Protein AF-A0A316JLT1-F1 (afdb_monomer_lite)

Radius of gyration: 14.38 Å; chains: 1; bounding box: 28×37×28 Å

Foldseek 3Di:
DDDDDDPCLVVVVVVCCVVCVVPDDDPPDDVVVSVVVVVVVVVVVCVVVVDWFKDWDWPQWDDDPPDIGGGPPTDTPDMDTD

pLDDT: mean 81.99, std 13.98, range [49.94, 96.06]

Structure (mmCIF, N/CA/C/O backbone):
data_AF-A0A316JLT1-F1
#
_entry.id   AF-A0A316JLT1-F1
#
loop_
_atom_site.group_PDB
_atom_site.id
_atom_site.type_symbol
_atom_site.label_atom_id
_atom_site.label_alt_id
_atom_site.label_comp_id
_atom_site.label_asym_id
_atom_site.label_entity_id
_atom_site.label_seq_id
_atom_site.pdbx_PDB_ins_code
_atom_site.Cartn_x
_atom_site.Cartn_y
_atom_site.Cartn_z
_atom_site.occupancy
_atom_site.B_iso_or_equiv
_atom_site.auth_seq_id
_atom_site.auth_comp_id
_atom_site.auth_asym_id
_atom_site.auth_atom_id
_atom_site.pdbx_PDB_model_num
ATOM 1 N N . MET A 1 1 ? -7.591 -9.386 2.329 1.00 74.81 1 MET A N 1
ATOM 2 C CA . MET A 1 1 ? -6.369 -8.816 1.727 1.00 74.81 1 MET A CA 1
ATOM 3 C C . MET A 1 1 ? -6.768 -8.115 0.438 1.00 74.81 1 MET A C 1
ATOM 5 O O . MET A 1 1 ? -7.357 -8.765 -0.415 1.00 74.81 1 MET A O 1
ATOM 9 N N . LEU A 1 2 ? -6.531 -6.806 0.344 1.00 84.81 2 LEU A N 1
ATOM 10 C CA . LEU A 1 2 ? -6.822 -5.968 -0.825 1.00 84.81 2 LEU A CA 1
ATOM 11 C C . LEU A 1 2 ? -5.499 -5.382 -1.329 1.00 84.81 2 LEU A C 1
ATOM 13 O O . LEU A 1 2 ? -4.669 -4.991 -0.513 1.00 84.81 2 LEU A O 1
ATOM 17 N N . VAL A 1 3 ? -5.301 -5.343 -2.648 1.00 89.31 3 VAL A N 1
ATOM 18 C CA . VAL A 1 3 ? -4.102 -4.766 -3.275 1.00 89.31 3 VAL A CA 1
ATOM 19 C C . VAL A 1 3 ? -4.506 -3.490 -4.004 1.00 89.31 3 VAL A C 1
ATOM 21 O O . VAL A 1 3 ? -5.436 -3.508 -4.807 1.00 89.31 3 VAL A O 1
ATOM 24 N N . LEU A 1 4 ? -3.813 -2.388 -3.717 1.00 89.19 4 LEU A N 1
ATOM 25 C CA . LEU A 1 4 ? -4.045 -1.078 -4.322 1.00 89.19 4 LEU A CA 1
ATOM 26 C C . LEU A 1 4 ? -2.758 -0.600 -5.004 1.00 89.19 4 LEU A C 1
ATOM 28 O O . LEU A 1 4 ? -1.742 -0.416 -4.336 1.00 89.19 4 LEU A O 1
ATOM 32 N N . LYS A 1 5 ? -2.808 -0.364 -6.320 1.00 90.56 5 LYS A N 1
ATOM 33 C CA . LYS A 1 5 ? 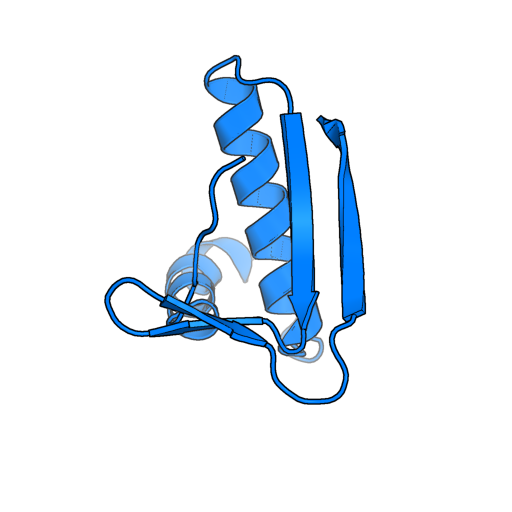-1.728 0.285 -7.079 1.00 90.56 5 LYS A CA 1
ATOM 34 C C . LYS A 1 5 ? -2.010 1.783 -7.163 1.00 90.56 5 LYS A C 1
ATOM 36 O O . LYS A 1 5 ? -3.015 2.190 -7.738 1.00 90.56 5 LYS A O 1
ATOM 41 N N . ILE A 1 6 ? -1.121 2.597 -6.600 1.00 88.31 6 ILE A N 1
ATOM 42 C CA . ILE A 1 6 ? -1.220 4.061 -6.643 1.00 88.31 6 ILE A CA 1
ATOM 43 C C . ILE A 1 6 ? -0.256 4.563 -7.718 1.00 88.31 6 ILE A C 1
ATOM 45 O O . ILE A 1 6 ? 0.955 4.554 -7.516 1.00 88.31 6 ILE A O 1
ATOM 49 N N . SER A 1 7 ? -0.785 4.982 -8.868 1.00 88.62 7 SER A N 1
ATOM 50 C CA . SER A 1 7 ? 0.023 5.440 -10.009 1.00 88.62 7 SER A CA 1
ATOM 51 C C . SER A 1 7 ? 0.274 6.948 -10.032 1.00 88.62 7 SER A C 1
ATOM 53 O O . SER A 1 7 ? 1.106 7.398 -10.807 1.00 88.62 7 SER A O 1
ATOM 55 N N . ASN A 1 8 ? -0.446 7.718 -9.211 1.00 85.44 8 ASN A N 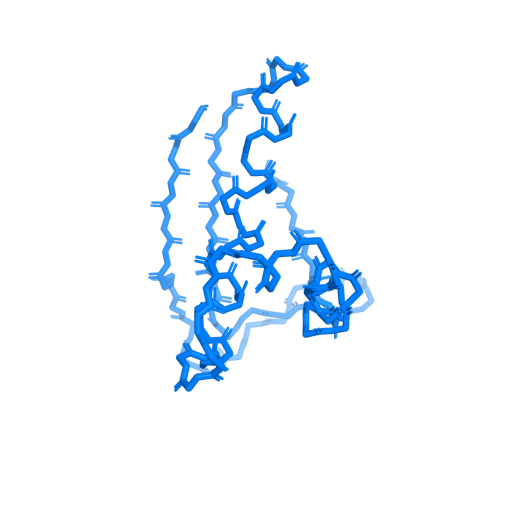1
ATOM 56 C CA . ASN A 1 8 ? -0.431 9.183 -9.210 1.00 85.44 8 ASN A CA 1
ATOM 57 C C . ASN A 1 8 ? -0.102 9.789 -7.828 1.00 85.44 8 ASN A C 1
ATOM 59 O O . ASN A 1 8 ? -0.622 10.842 -7.450 1.00 85.44 8 ASN A O 1
ATOM 63 N N . ALA A 1 9 ? 0.707 9.093 -7.018 1.00 81.00 9 ALA A N 1
ATOM 64 C CA . ALA A 1 9 ? 1.062 9.561 -5.674 1.00 81.00 9 ALA A CA 1
ATOM 65 C C . ALA A 1 9 ? 1.723 10.960 -5.677 1.00 81.00 9 ALA A C 1
ATOM 67 O O . ALA A 1 9 ? 1.328 11.788 -4.847 1.00 81.00 9 ALA A O 1
ATOM 68 N N . PRO A 1 10 ? 2.664 11.274 -6.597 1.00 78.12 10 PRO A N 1
ATOM 69 C CA . PRO A 1 10 ? 3.265 12.605 -6.676 1.00 78.12 10 PRO A CA 1
ATOM 70 C C . PRO A 1 10 ? 2.247 13.708 -6.985 1.00 78.12 10 PRO A C 1
ATOM 72 O O . PRO A 1 10 ? 2.274 14.757 -6.349 1.00 78.12 10 PRO A O 1
ATOM 75 N N . GLU A 1 11 ? 1.315 13.475 -7.909 1.00 81.38 11 GLU A N 1
ATOM 76 C CA . GLU A 1 11 ? 0.295 14.444 -8.323 1.00 81.38 11 GLU A CA 1
ATOM 77 C C . GLU A 1 11 ? -0.731 14.684 -7.213 1.00 81.38 11 GLU A C 1
ATOM 79 O O . GLU A 1 11 ? -1.106 15.827 -6.935 1.00 81.38 11 GLU A O 1
ATOM 84 N N . VAL A 1 12 ? -1.154 13.616 -6.528 1.00 77.56 12 VAL A N 1
ATOM 85 C CA . VAL A 1 12 ? -2.035 13.718 -5.357 1.00 77.56 12 VAL A CA 1
ATOM 86 C C . VAL A 1 12 ? -1.357 14.540 -4.265 1.00 77.56 12 VAL A C 1
ATOM 88 O O . VAL A 1 12 ? -1.996 15.415 -3.675 1.00 77.56 12 VAL A O 1
ATOM 91 N N . MET A 1 13 ? -0.062 14.331 -4.032 1.00 71.06 13 MET A N 1
ATOM 92 C CA . MET A 1 13 ? 0.685 15.130 -3.068 1.00 71.06 13 MET A CA 1
ATOM 93 C C . MET A 1 13 ? 0.866 16.574 -3.530 1.00 71.06 13 MET A C 1
ATOM 95 O O . MET A 1 13 ? 0.572 17.464 -2.742 1.00 71.06 13 MET A O 1
ATOM 99 N N . ALA A 1 14 ? 1.208 16.838 -4.791 1.00 72.25 14 ALA A N 1
ATOM 100 C CA . ALA A 1 14 ? 1.291 18.193 -5.341 1.00 72.25 14 ALA A CA 1
ATOM 101 C C . ALA A 1 14 ? -0.034 18.966 -5.204 1.00 72.25 14 ALA A C 1
ATOM 103 O O . ALA A 1 14 ? -0.044 20.133 -4.815 1.00 72.25 14 ALA A O 1
ATOM 104 N N . SER A 1 15 ? -1.174 18.303 -5.421 1.00 70.12 15 SER A N 1
ATOM 105 C CA . SER A 1 15 ? -2.495 18.912 -5.213 1.00 70.12 15 SER A CA 1
ATOM 106 C C . SER A 1 15 ? -2.798 19.218 -3.735 1.00 70.12 15 SER A C 1
ATOM 108 O O . SER A 1 15 ? -3.499 20.183 -3.428 1.00 70.12 15 SER A O 1
ATOM 110 N N . LYS A 1 16 ? -2.237 18.435 -2.801 1.00 66.50 16 LYS A N 1
ATOM 111 C CA . LYS A 1 16 ? -2.336 18.653 -1.347 1.00 66.50 16 LYS A CA 1
ATOM 112 C C . LYS A 1 16 ? -1.257 19.602 -0.809 1.00 66.50 16 LYS A C 1
ATOM 114 O O . LYS A 1 16 ? -1.466 20.195 0.249 1.00 66.50 16 LYS A O 1
ATOM 119 N N . MET A 1 17 ? -0.153 19.805 -1.536 1.00 57.84 17 MET A N 1
ATOM 120 C CA . MET A 1 17 ? 0.950 20.704 -1.176 1.00 57.84 17 MET A CA 1
ATOM 121 C C . MET A 1 17 ? 0.479 22.152 -1.021 1.00 57.84 17 MET A C 1
ATOM 123 O O . MET A 1 17 ? 0.955 22.826 -0.119 1.00 57.84 17 MET A O 1
ATOM 127 N N . GLY A 1 18 ? -0.537 22.611 -1.761 1.00 56.25 18 GLY A N 1
ATOM 128 C CA . GLY A 1 18 ? -1.134 23.938 -1.534 1.00 56.25 18 GLY A CA 1
ATOM 129 C C . GLY A 1 18 ? -1.703 24.156 -0.118 1.00 56.25 18 GLY A C 1
ATOM 130 O O . GLY A 1 18 ? -1.738 25.287 0.348 1.00 56.25 18 GLY A O 1
ATOM 131 N N . ARG A 1 19 ? -2.102 23.086 0.592 1.00 57.75 19 ARG A N 1
ATOM 132 C CA . ARG A 1 19 ? -2.487 23.115 2.021 1.00 57.75 19 ARG A CA 1
ATOM 133 C C . ARG A 1 19 ? -1.339 22.765 2.973 1.00 57.75 19 ARG A C 1
ATOM 135 O O . ARG A 1 19 ? -1.401 23.116 4.142 1.00 57.75 19 ARG A O 1
ATOM 142 N N . PHE A 1 20 ? -0.334 22.029 2.503 1.00 51.03 20 PHE A N 1
ATOM 143 C CA . PHE A 1 20 ? 0.760 21.499 3.327 1.00 51.03 20 PHE A CA 1
ATOM 144 C C . PHE A 1 20 ? 2.004 22.404 3.367 1.00 51.03 20 PHE A C 1
ATOM 146 O O . PHE A 1 20 ? 2.790 22.297 4.304 1.00 51.03 20 PHE A O 1
ATOM 153 N N . LEU A 1 21 ? 2.183 23.306 2.393 1.00 49.94 21 LEU A N 1
ATOM 154 C CA . LEU A 1 21 ? 3.315 24.243 2.315 1.00 49.94 21 LEU A CA 1
ATOM 155 C C . LEU A 1 21 ? 3.312 25.323 3.410 1.00 49.94 21 LEU A C 1
ATOM 157 O O . LEU A 1 21 ? 4.323 25.993 3.588 1.00 49.94 21 LEU A O 1
ATOM 161 N N . GLU A 1 22 ? 2.243 25.456 4.197 1.00 50.47 22 GLU A N 1
ATOM 162 C CA . GLU A 1 22 ? 2.308 26.226 5.449 1.00 50.47 22 GLU A CA 1
ATOM 163 C C . GLU A 1 22 ? 3.123 25.502 6.539 1.00 50.47 22 GLU A C 1
ATOM 165 O O . GLU A 1 22 ? 3.554 26.138 7.498 1.00 50.47 22 GLU A O 1
ATOM 170 N N . ALA A 1 23 ? 3.371 24.191 6.402 1.00 53.28 23 ALA A N 1
ATOM 171 C CA . ALA A 1 23 ? 3.947 23.366 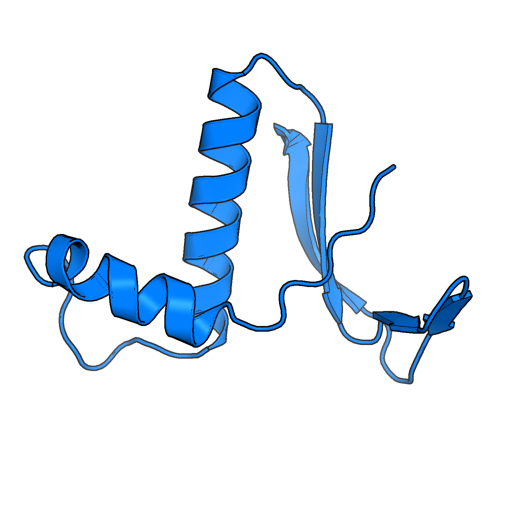7.463 1.00 53.28 23 ALA A CA 1
ATOM 172 C C . ALA A 1 23 ? 5.333 22.760 7.167 1.00 53.28 23 ALA A C 1
ATOM 174 O O . ALA A 1 23 ? 5.994 22.363 8.124 1.00 53.28 23 ALA A O 1
ATOM 175 N N . LEU A 1 24 ? 5.803 22.651 5.912 1.00 52.72 24 LEU A N 1
ATOM 176 C CA . LEU A 1 24 ? 7.076 21.965 5.605 1.00 52.72 24 LEU A CA 1
ATOM 177 C C . LEU A 1 24 ? 7.866 22.601 4.447 1.00 52.72 24 LEU A C 1
ATOM 179 O O . LEU A 1 24 ? 7.322 22.894 3.383 1.00 52.72 24 LEU A O 1
ATOM 183 N N . THR A 1 25 ? 9.170 22.788 4.674 1.00 55.25 25 THR A N 1
ATOM 184 C CA . THR A 1 25 ? 10.146 23.430 3.779 1.00 55.25 25 THR A CA 1
ATOM 185 C C . THR A 1 25 ? 10.428 22.634 2.487 1.00 55.25 25 THR A C 1
ATOM 187 O O . THR A 1 25 ? 10.342 21.405 2.495 1.00 55.25 25 THR A O 1
ATOM 190 N N . PRO A 1 26 ? 10.804 23.308 1.376 1.00 51.59 26 PRO A N 1
ATOM 191 C CA . PRO A 1 26 ? 10.757 22.758 0.010 1.00 51.59 26 PRO A CA 1
ATOM 192 C C . PRO A 1 26 ? 11.790 21.668 -0.322 1.00 51.59 26 PRO A C 1
ATOM 194 O O . PRO A 1 26 ? 11.609 20.941 -1.295 1.00 51.59 26 PRO A O 1
ATOM 197 N N . ASP A 1 27 ? 12.853 21.526 0.470 1.00 52.94 27 ASP A N 1
ATOM 198 C CA . ASP A 1 27 ? 14.048 20.765 0.067 1.00 52.94 27 ASP A CA 1
ATOM 199 C C . ASP A 1 27 ? 14.023 19.263 0.437 1.00 52.94 27 ASP A C 1
ATOM 201 O O . ASP A 1 27 ? 14.995 18.552 0.189 1.00 52.94 27 ASP A O 1
ATOM 205 N N . ALA A 1 28 ? 12.930 18.744 1.019 1.00 52.91 28 ALA A N 1
ATOM 206 C CA . ALA A 1 28 ? 12.882 17.394 1.615 1.00 52.91 28 ALA A CA 1
ATOM 207 C C . ALA A 1 28 ? 11.931 16.380 0.933 1.00 52.91 28 ALA A C 1
ATOM 209 O O . ALA A 1 28 ? 11.691 15.291 1.467 1.00 52.91 28 ALA A O 1
ATOM 210 N N . PHE A 1 29 ? 11.372 16.702 -0.235 1.00 60.22 29 PHE A N 1
ATOM 211 C CA . PHE A 1 29 ? 10.358 15.867 -0.896 1.00 60.22 29 PHE A CA 1
ATOM 212 C C . PHE A 1 29 ? 10.966 14.800 -1.827 1.00 60.22 29 PHE A C 1
ATOM 214 O O . PHE A 1 29 ? 10.744 14.798 -3.034 1.00 60.22 29 PHE A O 1
ATOM 221 N N . ASP A 1 30 ? 11.720 13.862 -1.248 1.00 69.62 30 ASP A N 1
ATOM 222 C CA . ASP A 1 30 ? 11.998 12.554 -1.865 1.00 69.62 30 ASP A CA 1
ATOM 223 C C . ASP A 1 30 ? 10.664 11.817 -2.133 1.00 69.62 30 ASP A C 1
ATOM 225 O O . ASP A 1 30 ? 9.732 11.870 -1.324 1.00 69.62 30 ASP A O 1
ATOM 229 N N . GLN A 1 31 ? 10.573 11.101 -3.258 1.00 68.88 31 GLN A N 1
ATOM 230 C CA . GLN A 1 31 ? 9.466 10.205 -3.609 1.00 68.88 31 GLN A CA 1
ATOM 231 C C . GLN A 1 31 ? 9.076 9.251 -2.462 1.00 68.88 31 GLN A C 1
ATOM 233 O O . GLN A 1 31 ? 7.891 9.014 -2.230 1.00 68.88 31 GLN A O 1
ATOM 238 N N . LYS A 1 32 ? 10.044 8.756 -1.684 1.00 74.62 32 LYS A N 1
ATOM 239 C CA . LYS A 1 32 ? 9.792 7.927 -0.495 1.00 74.62 32 LYS A CA 1
ATOM 240 C C . LYS A 1 32 ? 9.044 8.689 0.594 1.00 74.62 32 LYS A C 1
ATOM 242 O O . LYS A 1 32 ? 8.109 8.147 1.177 1.00 74.62 32 LYS A O 1
ATOM 247 N N . THR A 1 33 ? 9.420 9.943 0.844 1.00 78.88 33 THR A N 1
ATOM 248 C CA . THR A 1 33 ? 8.754 10.806 1.830 1.00 78.88 33 THR A CA 1
ATOM 249 C C . THR A 1 33 ? 7.306 11.075 1.420 1.00 78.88 33 THR A C 1
ATOM 251 O O . THR A 1 33 ? 6.402 11.018 2.252 1.00 78.88 33 THR A O 1
ATOM 254 N N . ILE A 1 34 ? 7.076 11.314 0.125 1.00 77.75 34 ILE A N 1
ATOM 255 C CA . ILE A 1 34 ? 5.746 11.505 -0.475 1.00 77.75 34 ILE A CA 1
ATOM 256 C C . ILE A 1 34 ? 4.870 10.264 -0.249 1.00 77.75 34 ILE A C 1
ATOM 258 O O . ILE A 1 34 ? 3.760 10.380 0.274 1.00 77.75 34 ILE A O 1
ATOM 262 N N . GLU A 1 35 ? 5.374 9.076 -0.592 1.00 78.12 35 GLU A N 1
ATOM 263 C CA . GLU A 1 35 ? 4.666 7.812 -0.360 1.00 78.12 35 GLU A CA 1
ATOM 264 C C . GLU A 1 35 ? 4.360 7.588 1.123 1.00 78.12 35 GLU A C 1
ATOM 266 O O . GLU A 1 35 ? 3.259 7.173 1.479 1.00 78.12 35 GLU A O 1
ATOM 271 N N . ASP A 1 36 ? 5.316 7.886 2.002 1.00 82.69 36 ASP A N 1
ATOM 272 C CA . ASP A 1 36 ? 5.169 7.645 3.433 1.00 82.69 36 ASP A CA 1
ATOM 273 C C . ASP A 1 36 ? 4.104 8.534 4.081 1.00 82.69 36 ASP A C 1
ATOM 275 O O . ASP A 1 36 ? 3.396 8.067 4.980 1.00 82.69 36 ASP A O 1
ATOM 279 N N . VAL A 1 37 ? 3.970 9.786 3.631 1.00 83.62 37 VAL A N 1
ATOM 280 C CA . VAL A 1 37 ? 2.883 10.688 4.046 1.00 83.62 37 VAL A CA 1
ATOM 281 C C . VAL A 1 37 ? 1.541 10.190 3.516 1.00 83.62 37 VAL A C 1
ATOM 283 O O . VAL A 1 37 ? 0.567 10.144 4.268 1.00 83.62 37 VAL A O 1
ATOM 286 N N . LEU A 1 38 ? 1.492 9.763 2.253 1.00 83.62 38 LEU A N 1
ATOM 287 C CA . LEU A 1 38 ? 0.269 9.253 1.638 1.00 83.62 38 LEU A CA 1
ATOM 288 C C . LEU A 1 38 ? -0.240 7.981 2.339 1.00 83.62 38 LEU A C 1
ATOM 290 O O . LEU A 1 38 ? -1.432 7.880 2.621 1.00 83.62 38 LEU A O 1
ATOM 294 N N . ILE A 1 39 ? 0.658 7.055 2.698 1.00 86.88 39 ILE A N 1
ATOM 295 C CA . ILE A 1 39 ? 0.331 5.849 3.477 1.00 86.88 39 ILE A CA 1
ATOM 296 C C . ILE A 1 39 ? -0.245 6.218 4.849 1.00 86.88 39 ILE A C 1
ATOM 298 O O . ILE A 1 39 ? -1.253 5.648 5.262 1.00 86.88 39 ILE A O 1
ATOM 302 N N . LYS A 1 40 ? 0.358 7.187 5.551 1.00 88.56 40 LYS A N 1
ATOM 303 C CA . LYS A 1 40 ? -0.126 7.629 6.870 1.00 88.56 40 LYS A CA 1
ATOM 304 C C . LYS A 1 40 ? -1.533 8.218 6.799 1.00 88.56 40 LYS A C 1
ATOM 306 O O . LYS A 1 40 ? -2.382 7.873 7.616 1.00 88.56 40 LYS A O 1
ATOM 311 N N . GLU A 1 41 ? -1.791 9.087 5.825 1.00 87.75 41 GLU A N 1
ATOM 312 C CA . GLU A 1 41 ? -3.125 9.664 5.632 1.00 87.75 41 GLU A CA 1
ATOM 313 C C . GLU A 1 41 ? -4.150 8.604 5.198 1.00 87.75 41 GLU A C 1
ATOM 315 O O . GLU A 1 41 ? -5.292 8.648 5.650 1.00 87.75 41 GLU A O 1
ATOM 320 N N . LEU A 1 42 ? -3.752 7.613 4.390 1.00 88.00 42 LEU A N 1
ATOM 321 C CA . LEU A 1 42 ? -4.611 6.476 4.051 1.00 88.00 42 LEU A CA 1
ATOM 322 C C . LEU A 1 42 ? -5.003 5.683 5.305 1.00 88.00 42 LEU A C 1
ATOM 324 O O . LEU A 1 42 ? -6.192 5.491 5.541 1.00 88.00 42 LEU A O 1
ATOM 328 N N . ILE A 1 43 ? -4.031 5.280 6.131 1.00 91.44 43 ILE A N 1
ATOM 329 C CA . ILE A 1 43 ? -4.277 4.558 7.391 1.00 91.44 43 ILE A CA 1
ATOM 330 C C . ILE A 1 43 ? -5.230 5.352 8.290 1.00 91.44 43 ILE A C 1
ATOM 332 O O . ILE A 1 43 ? -6.225 4.813 8.767 1.00 91.44 43 ILE A O 1
ATOM 336 N N . LYS A 1 44 ? -4.971 6.651 8.463 1.00 91.81 44 LYS A N 1
ATOM 337 C CA . LYS A 1 44 ? -5.809 7.548 9.264 1.00 91.81 44 LYS A CA 1
ATOM 338 C C . LYS A 1 44 ? -7.262 7.584 8.780 1.00 91.81 44 LYS A C 1
ATOM 340 O O . LYS A 1 44 ? -8.171 7.542 9.605 1.00 91.81 44 LYS A O 1
ATOM 345 N N . ASN A 1 45 ? -7.491 7.645 7.467 1.00 91.06 45 ASN A N 1
ATOM 346 C CA . ASN A 1 45 ? -8.845 7.625 6.908 1.00 91.06 45 ASN A CA 1
ATOM 347 C C . ASN A 1 45 ? -9.526 6.267 7.128 1.00 91.06 45 ASN A C 1
ATOM 349 O O . ASN A 1 45 ? -10.676 6.231 7.554 1.00 91.06 45 ASN A O 1
ATOM 353 N N . LEU A 1 46 ? -8.808 5.158 6.924 1.00 92.38 46 LEU A N 1
ATOM 354 C CA . LEU A 1 46 ? -9.343 3.812 7.164 1.00 92.38 46 LEU A CA 1
ATOM 355 C C . LEU A 1 46 ? -9.726 3.615 8.642 1.00 92.38 46 LEU A C 1
ATOM 357 O O . LEU A 1 46 ? -10.803 3.100 8.938 1.00 92.38 46 LEU A O 1
ATOM 361 N N . GLN A 1 47 ? -8.896 4.090 9.574 1.00 93.50 47 GLN A N 1
ATOM 362 C CA . GLN A 1 47 ? -9.215 4.088 11.005 1.00 93.50 47 GLN A CA 1
ATOM 363 C C . GLN A 1 47 ? -10.444 4.942 11.331 1.00 93.50 47 GLN A C 1
ATOM 365 O O . GLN A 1 47 ? -11.272 4.534 12.145 1.00 93.50 47 GLN A O 1
ATOM 370 N N . ALA A 1 48 ? -10.586 6.111 10.698 1.00 96.06 48 ALA A N 1
ATOM 371 C CA . ALA A 1 48 ? -11.752 6.975 10.876 1.00 96.06 48 ALA A CA 1
ATOM 372 C C . ALA A 1 48 ? -13.052 6.317 10.379 1.00 96.06 48 ALA A C 1
ATOM 374 O O . ALA A 1 48 ? -14.117 6.562 10.943 1.00 96.06 48 ALA A O 1
ATOM 375 N N . GLU A 1 49 ? -12.962 5.438 9.379 1.00 94.44 49 GLU A N 1
ATOM 376 C CA . GLU A 1 49 ? -14.066 4.591 8.910 1.00 94.44 49 GLU A CA 1
ATOM 377 C C . GLU A 1 49 ? -14.308 3.354 9.804 1.00 94.44 49 GLU A C 1
ATOM 379 O O . GLU A 1 49 ? -15.234 2.580 9.563 1.00 94.44 49 GLU A O 1
ATOM 384 N N . GLY A 1 50 ? -13.510 3.163 10.861 1.00 94.31 50 GLY A N 1
ATOM 385 C CA . GLY A 1 50 ? -13.623 2.043 11.800 1.00 94.31 50 GLY A CA 1
ATOM 386 C C . GLY A 1 50 ? -12.998 0.737 11.302 1.00 94.31 50 GLY A C 1
ATOM 387 O O . GLY A 1 50 ? -13.215 -0.316 11.911 1.00 94.31 50 GLY A O 1
ATOM 388 N N . LEU A 1 51 ? -12.228 0.785 10.211 1.00 93.62 51 LEU A N 1
ATOM 389 C CA . LEU A 1 51 ? -11.517 -0.374 9.684 1.00 93.62 51 LEU A CA 1
ATOM 390 C C . LEU A 1 51 ? -10.314 -0.708 10.568 1.00 93.62 51 LEU A C 1
ATOM 392 O O . LEU A 1 51 ? -9.610 0.174 11.055 1.00 93.62 51 LEU A O 1
ATOM 396 N N . LYS A 1 52 ? -10.078 -2.010 10.729 1.00 94.12 52 LYS A N 1
ATOM 397 C CA . LYS A 1 52 ? -8.893 -2.572 11.381 1.00 94.12 52 LYS A CA 1
ATOM 398 C C . LYS A 1 52 ? -8.170 -3.451 10.386 1.00 94.12 52 LYS A C 1
ATOM 400 O O . LYS A 1 52 ? -8.819 -4.221 9.669 1.00 94.12 52 LYS A O 1
ATOM 405 N N . GLY A 1 53 ? -6.851 -3.369 10.350 1.00 93.00 53 GLY A N 1
ATOM 406 C CA . GLY A 1 53 ? -6.099 -4.178 9.408 1.00 93.00 53 GLY A CA 1
ATOM 407 C C . GLY A 1 53 ? -4.637 -3.809 9.313 1.00 93.00 53 GLY A C 1
ATOM 408 O O . GLY A 1 53 ? -4.021 -3.317 10.253 1.00 93.00 53 GLY A O 1
ATOM 409 N N . GLU A 1 54 ? -4.076 -4.116 8.152 1.00 92.94 54 GLU A N 1
ATOM 410 C CA . GLU A 1 54 ? -2.652 -4.007 7.889 1.00 92.94 54 GLU A CA 1
ATOM 411 C C . GLU A 1 54 ? -2.444 -3.339 6.533 1.00 92.94 54 GLU A C 1
ATOM 413 O O . GLU A 1 54 ? -3.138 -3.649 5.559 1.00 92.94 54 GLU A O 1
ATOM 418 N N . VAL A 1 55 ? -1.477 -2.429 6.464 1.00 91.69 55 VAL A N 1
ATOM 419 C CA . VAL A 1 55 ? -1.014 -1.810 5.221 1.00 91.69 55 VAL A CA 1
ATOM 420 C C . VAL A 1 55 ? 0.452 -2.164 5.029 1.00 91.69 55 VAL A C 1
ATOM 422 O O . VAL A 1 55 ? 1.278 -1.981 5.922 1.00 91.69 55 VAL A O 1
ATOM 425 N N . ALA A 1 56 ? 0.774 -2.664 3.837 1.00 91.50 56 ALA A N 1
ATOM 426 C CA . ALA A 1 56 ? 2.133 -2.982 3.431 1.00 91.50 56 ALA A CA 1
ATOM 427 C C . ALA A 1 56 ? 2.489 -2.239 2.139 1.00 91.50 56 ALA A C 1
ATOM 429 O O . ALA A 1 56 ? 1.759 -2.311 1.152 1.00 91.50 56 ALA A O 1
ATOM 430 N N . ALA A 1 57 ? 3.633 -1.556 2.138 1.00 89.38 57 ALA A N 1
ATOM 431 C CA . ALA A 1 57 ? 4.235 -1.000 0.933 1.00 89.38 57 ALA A CA 1
ATOM 432 C C . ALA A 1 57 ? 5.227 -2.022 0.369 1.00 89.38 57 ALA A C 1
ATOM 434 O O . ALA A 1 57 ? 6.238 -2.327 1.008 1.00 89.38 57 ALA A O 1
ATOM 435 N N . VAL A 1 58 ? 4.936 -2.559 -0.815 1.00 91.31 58 VAL A N 1
ATOM 436 C CA . VAL A 1 58 ? 5.709 -3.645 -1.433 1.00 91.31 58 VAL A CA 1
ATOM 437 C C . VAL A 1 58 ? 6.340 -3.156 -2.732 1.00 91.31 58 VAL A C 1
ATOM 439 O O . VAL A 1 58 ? 5.648 -2.667 -3.621 1.00 91.31 58 VAL A O 1
ATOM 442 N N . ARG A 1 59 ? 7.661 -3.299 -2.850 1.00 90.06 59 ARG A N 1
ATOM 443 C CA . ARG A 1 59 ? 8.398 -3.093 -4.102 1.00 90.06 59 ARG A CA 1
ATOM 444 C C . ARG A 1 59 ? 8.431 -4.401 -4.887 1.00 90.06 59 ARG A C 1
ATOM 446 O O . ARG A 1 59 ? 8.556 -5.458 -4.279 1.00 90.06 59 ARG A O 1
ATOM 453 N N . GLY A 1 60 ? 8.368 -4.321 -6.216 1.00 91.00 60 GLY A N 1
ATOM 454 C CA . GLY A 1 60 ? 8.443 -5.495 -7.094 1.00 91.00 60 GLY A CA 1
ATOM 455 C C . GLY A 1 60 ? 7.121 -6.255 -7.233 1.00 91.00 60 GLY A C 1
ATOM 456 O O . GLY A 1 60 ? 7.118 -7.363 -7.755 1.00 91.00 60 GLY A O 1
ATOM 457 N N . LEU A 1 61 ? 6.009 -5.673 -6.776 1.00 93.50 61 LEU A N 1
ATOM 458 C CA . LEU A 1 61 ? 4.661 -6.181 -7.016 1.00 93.50 61 LEU A CA 1
ATOM 459 C C . LEU A 1 61 ? 3.934 -5.237 -7.973 1.00 93.50 61 LEU A C 1
ATOM 461 O O . LEU A 1 61 ? 3.949 -4.025 -7.752 1.00 93.50 61 LEU A O 1
ATOM 465 N N . ASP A 1 62 ? 3.285 -5.787 -8.995 1.00 92.81 62 ASP A N 1
ATOM 466 C CA . ASP A 1 62 ? 2.445 -5.021 -9.908 1.00 92.81 62 ASP A CA 1
ATOM 467 C C . ASP A 1 62 ? 1.081 -5.686 -10.157 1.00 92.81 62 ASP A C 1
ATOM 469 O O . ASP A 1 62 ? 0.906 -6.893 -9.973 1.00 92.81 62 ASP A O 1
ATOM 473 N N . LEU A 1 63 ? 0.105 -4.872 -10.556 1.00 93.19 63 LEU A N 1
ATOM 474 C CA . LEU A 1 63 ? -1.204 -5.296 -11.038 1.00 93.19 63 LEU A CA 1
ATOM 475 C C . LEU A 1 63 ? -1.262 -5.088 -12.552 1.00 93.19 63 LEU A C 1
ATOM 477 O O . LEU A 1 63 ? -1.141 -3.951 -13.019 1.00 93.19 63 LEU A O 1
ATOM 481 N N . ASP A 1 64 ? -1.481 -6.181 -13.281 1.00 92.38 64 ASP A N 1
ATOM 482 C CA . ASP A 1 64 ? -1.655 -6.201 -14.734 1.00 92.38 64 ASP A CA 1
ATOM 483 C C . ASP A 1 64 ? -2.931 -6.977 -15.085 1.00 92.38 64 ASP A C 1
ATOM 485 O O . ASP A 1 64 ? -3.033 -8.182 -14.844 1.00 92.38 64 ASP A O 1
ATOM 489 N N . ASP A 1 65 ? -3.945 -6.271 -15.585 1.00 90.00 65 ASP A N 1
ATOM 490 C CA . ASP A 1 65 ? -5.302 -6.776 -15.812 1.00 90.00 65 ASP A CA 1
ATOM 491 C C . ASP A 1 65 ? -5.889 -7.554 -14.614 1.00 90.00 65 ASP A C 1
ATOM 493 O O . ASP A 1 65 ? -6.339 -6.975 -13.623 1.00 90.00 65 ASP A O 1
ATOM 497 N N . LYS A 1 66 ? -5.930 -8.888 -14.721 1.00 92.44 66 LYS A N 1
ATOM 498 C CA . LYS A 1 66 ? -6.454 -9.817 -13.706 1.00 92.44 66 LYS A CA 1
ATOM 499 C C . LYS A 1 66 ? -5.341 -10.592 -12.996 1.00 92.44 66 LYS A C 1
ATOM 501 O O . LYS A 1 66 ? -5.622 -11.587 -12.328 1.00 92.44 66 LYS A O 1
ATOM 506 N N . SER A 1 67 ? -4.099 -10.148 -13.152 1.00 91.94 67 SER A N 1
ATOM 507 C CA . SER A 1 67 ? -2.900 -10.833 -12.690 1.00 91.94 67 SER A CA 1
ATOM 508 C C . SER A 1 67 ? -2.122 -9.977 -11.697 1.00 91.94 67 SER A C 1
ATOM 510 O O . SER A 1 67 ? -2.011 -8.758 -11.827 1.00 91.94 67 SER A O 1
ATOM 512 N N . LEU A 1 68 ? -1.547 -10.653 -10.704 1.00 92.75 68 LEU A N 1
ATOM 513 C CA . LEU A 1 68 ? -0.497 -10.102 -9.856 1.00 92.75 68 LEU A CA 1
ATOM 514 C C . LEU A 1 68 ? 0.844 -10.485 -10.476 1.00 92.75 68 LEU A C 1
ATOM 516 O O . LEU A 1 68 ? 1.162 -11.671 -10.579 1.00 92.75 68 LEU A O 1
ATOM 520 N N . VAL A 1 69 ? 1.616 -9.487 -10.893 1.00 94.19 69 VAL A N 1
ATOM 521 C CA . VAL A 1 69 ? 2.945 -9.682 -11.470 1.00 94.19 69 VAL A CA 1
ATOM 522 C C . VAL A 1 69 ? 3.978 -9.498 -10.368 1.00 94.19 69 VAL A C 1
ATOM 524 O O . VAL A 1 69 ? 4.026 -8.464 -9.703 1.00 94.19 69 VAL A O 1
ATOM 527 N N . VAL A 1 70 ? 4.806 -10.520 -10.170 1.00 94.31 70 VAL A N 1
ATOM 528 C CA . VAL A 1 70 ? 5.932 -10.478 -9.236 1.00 94.31 70 VAL A CA 1
ATOM 529 C C . VAL A 1 70 ? 7.200 -10.257 -10.048 1.00 94.31 70 VAL A C 1
ATOM 531 O O . VAL A 1 70 ? 7.603 -11.123 -10.822 1.00 94.31 70 VAL A O 1
ATOM 534 N N . GLY A 1 71 ? 7.792 -9.077 -9.897 1.00 91.50 71 GLY A N 1
ATOM 535 C CA . GLY A 1 71 ? 9.066 -8.718 -10.505 1.00 91.50 71 GLY A CA 1
ATOM 536 C C . GLY A 1 71 ? 10.260 -9.038 -9.606 1.00 91.50 71 GLY A C 1
ATOM 537 O O . GLY A 1 71 ? 10.121 -9.479 -8.461 1.00 91.50 71 GLY A O 1
ATOM 538 N N . ASP A 1 72 ? 11.454 -8.762 -10.124 1.00 90.44 72 ASP A N 1
ATOM 539 C CA . ASP A 1 72 ? 12.694 -8.931 -9.373 1.00 90.44 72 ASP A CA 1
ATOM 540 C C . ASP A 1 72 ? 12.772 -7.983 -8.169 1.00 90.44 72 ASP A C 1
ATOM 542 O O . ASP A 1 72 ? 12.364 -6.818 -8.217 1.00 90.44 72 ASP A O 1
ATOM 546 N N . GLY A 1 73 ? 13.345 -8.483 -7.072 1.00 89.19 73 GLY A N 1
ATOM 547 C CA . GLY A 1 73 ? 13.528 -7.696 -5.853 1.00 89.19 73 GLY A CA 1
ATOM 548 C C . GLY A 1 73 ? 12.236 -7.452 -5.070 1.00 89.19 73 GLY A C 1
ATOM 549 O O . GLY A 1 73 ? 12.121 -6.405 -4.428 1.00 89.19 73 GLY A O 1
ATOM 550 N N . LEU A 1 74 ? 11.287 -8.402 -5.112 1.00 93.19 74 LEU A N 1
ATOM 551 C CA . LEU A 1 74 ? 10.091 -8.391 -4.267 1.00 93.19 74 LEU A CA 1
ATOM 552 C C . LEU A 1 74 ? 10.485 -8.177 -2.799 1.00 93.19 74 LEU A C 1
ATOM 554 O O . LEU A 1 74 ? 11.160 -9.010 -2.191 1.00 93.19 74 LEU A O 1
ATOM 558 N N . HIS A 1 75 ? 10.065 -7.051 -2.230 1.00 93.00 75 HIS A N 1
ATOM 559 C CA . HIS A 1 75 ? 10.442 -6.672 -0.875 1.00 93.00 75 HIS A CA 1
ATOM 560 C C . HIS A 1 75 ? 9.370 -5.807 -0.216 1.00 93.00 75 HIS A C 1
ATOM 562 O O . HIS A 1 75 ? 8.909 -4.817 -0.788 1.00 93.00 75 HIS A O 1
ATOM 568 N N . VAL A 1 76 ? 9.011 -6.150 1.021 1.00 91.75 76 VAL A N 1
ATOM 569 C CA . VAL A 1 76 ? 8.150 -5.317 1.864 1.00 91.75 76 VAL A CA 1
ATOM 570 C C . VAL A 1 76 ? 8.998 -4.183 2.436 1.00 91.75 76 VAL A C 1
ATOM 572 O O . VAL A 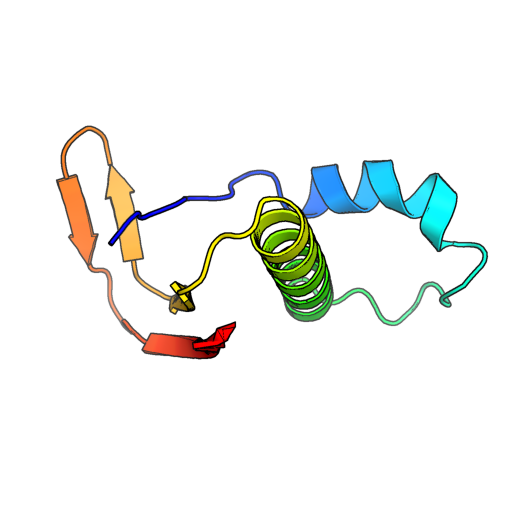1 76 ? 9.816 -4.406 3.322 1.00 91.75 76 VAL A O 1
ATOM 575 N N . ARG A 1 77 ? 8.807 -2.962 1.923 1.00 89.00 77 ARG A N 1
ATOM 576 C CA . ARG A 1 77 ? 9.522 -1.759 2.381 1.00 89.00 77 ARG A CA 1
ATOM 577 C C . ARG A 1 77 ? 9.013 -1.282 3.739 1.00 89.00 77 ARG A C 1
ATOM 579 O O . ARG A 1 77 ? 9.792 -0.780 4.543 1.00 89.00 77 ARG A O 1
ATOM 586 N N . ARG A 1 78 ? 7.702 -1.381 3.963 1.00 87.44 78 ARG A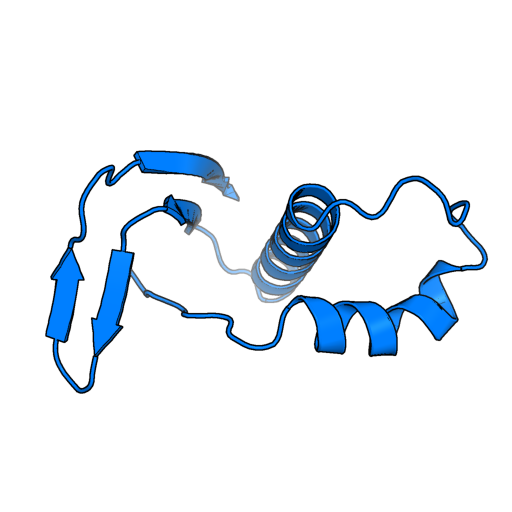 N 1
ATOM 587 C CA . ARG A 1 78 ? 7.028 -0.915 5.180 1.00 87.44 78 ARG A CA 1
ATOM 588 C C . ARG A 1 78 ? 5.800 -1.766 5.443 1.00 87.44 78 ARG A C 1
ATOM 590 O O . ARG A 1 78 ? 5.122 -2.163 4.499 1.00 87.44 78 ARG A O 1
ATOM 597 N N . HIS A 1 79 ? 5.521 -2.011 6.713 1.00 92.38 79 HIS A N 1
ATOM 598 C CA . HIS A 1 79 ? 4.351 -2.740 7.181 1.00 92.38 79 HIS A CA 1
ATOM 599 C C . HIS A 1 79 ? 3.868 -2.098 8.477 1.00 92.38 79 HIS A C 1
ATOM 601 O O . HIS A 1 79 ? 4.674 -1.832 9.367 1.00 92.38 79 HIS A O 1
ATOM 607 N N . GLU A 1 80 ? 2.575 -1.793 8.540 1.00 91.19 80 GLU A N 1
ATOM 608 C CA . GLU A 1 80 ? 1.930 -1.200 9.708 1.00 91.19 80 GLU A CA 1
ATOM 609 C C . GLU A 1 80 ? 0.565 -1.837 9.944 1.00 91.19 80 GLU A C 1
ATOM 611 O O . GLU A 1 80 ? -0.195 -2.080 9.004 1.00 91.19 80 GLU A O 1
ATOM 616 N N . THR A 1 81 ? 0.255 -2.072 11.215 1.00 92.38 81 THR A N 1
ATOM 617 C CA . THR A 1 81 ? -1.047 -2.547 11.691 1.00 92.38 81 THR A CA 1
ATOM 618 C C . THR A 1 81 ? -1.776 -1.392 12.367 1.00 92.38 81 THR A C 1
ATOM 620 O O . THR A 1 81 ? -1.143 -0.613 13.084 1.00 92.38 81 THR A O 1
ATOM 623 N N . PHE A 1 82 ? -3.086 -1.276 12.150 1.00 90.75 82 PHE A N 1
ATOM 624 C CA . PHE A 1 82 ? -3.885 -0.146 12.621 1.00 90.75 82 PHE A CA 1
ATOM 625 C C . PHE A 1 82 ? -5.328 -0.513 12.980 1.00 90.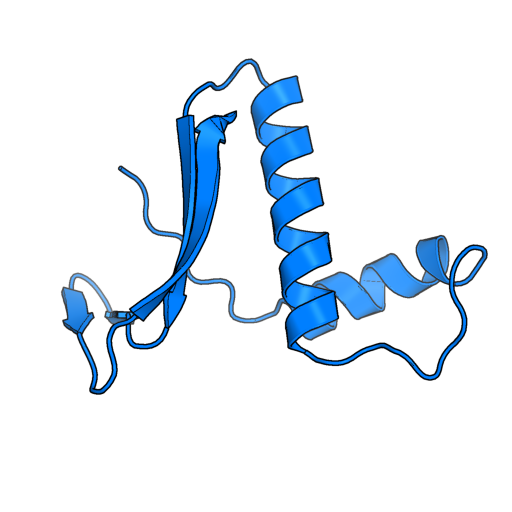75 82 PHE A C 1
ATOM 627 O O . PHE A 1 82 ? -5.825 -1.581 12.542 1.00 90.75 82 PHE A O 1
#

Secondary structure (DSSP, 8-state):
------S-HHHHHHHHHHHHTTTS-GGG--HHHHHHHHHHHHHHHHHHTT---EEEEEEEEEEETTEEEEEEEEEEEEEEE-

Sequence (82 aa):
MLVLKISNAPEVMASKMGRFLEALTPDAFDQKTIEDVLIKELIKNLQAEGLKGEVAAVRGLDLDDKSLVVGDGLHVRRHETF